Protein AF-A0A2V2C638-F1 (afdb_monomer)

Nearest PDB structures (foldseek):
  8p5d-assembly1_LT0  TM=4.683E-01  e=2.361E-01  Spraguea lophii 42_110
  7uqb-assembly1_T  TM=4.608E-01  e=2.856E-01  Saccharomyces cerevisiae BY4741
  6xiq-assembly1_T  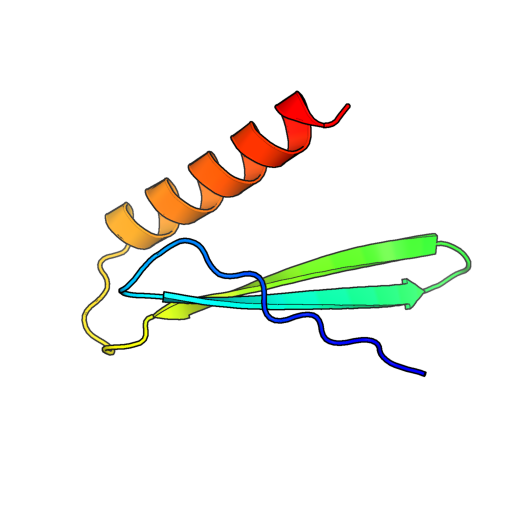TM=4.424E-01  e=1.014E+00  Saccharomyces cerevisiae
  6xu6-assembly1_CT  TM=4.238E-01  e=1.911E+00  Drosophila melanogaster
  8tpu-assembly1_AV  TM=4.424E-01  e=3.380E+00  Plasmodium falciparum 3D7

Solvent-accessible surface area (backbone atoms only — not comparable to full-atom values): 3767 Å² total; per-residue (Å²): 136,78,64,72,55,77,60,88,86,53,99,64,44,46,45,45,38,36,65,43,80,53,95,94,38,81,40,82,46,76,47,79,40,62,71,52,97,79,67,51,72,66,59,53,48,52,53,52,52,52,53,54,54,54,57,61,71,77,103

Radius of gyration: 12.87 Å; Cα contacts (8 Å, |Δi|>4): 59; chains: 1; bounding box: 28×18×36 Å

Foldseek 3Di:
DWDWDFDDDDPQKTWTWTWDADPNDTDIDIDIGGPDNPDDPVNVVVVVVVVVVVVVVVD

Structure (mmCIF, N/CA/C/O backbone):
data_AF-A0A2V2C638-F1
#
_entry.id   AF-A0A2V2C638-F1
#
loop_
_atom_site.group_PDB
_atom_site.id
_atom_site.type_symbol
_atom_site.label_atom_id
_atom_site.label_alt_id
_atom_site.label_comp_id
_atom_site.label_asym_id
_atom_site.label_entity_id
_atom_site.label_seq_id
_atom_site.pdbx_PDB_ins_code
_atom_site.Cartn_x
_atom_site.Cartn_y
_atom_site.Cartn_z
_atom_site.occupancy
_atom_site.B_iso_or_equiv
_atom_site.auth_seq_id
_atom_site.auth_comp_id
_atom_site.auth_asym_id
_atom_site.auth_atom_id
_atom_site.pdbx_PDB_model_num
ATOM 1 N N . MET A 1 1 ? 3.288 -9.972 15.927 1.00 40.66 1 MET A N 1
ATOM 2 C CA . MET A 1 1 ? 2.975 -11.125 15.056 1.00 40.66 1 MET A CA 1
ATOM 3 C C . MET A 1 1 ? 2.421 -10.560 13.761 1.00 40.66 1 MET A C 1
ATOM 5 O O . MET A 1 1 ? 1.347 -9.975 13.775 1.00 40.66 1 MET A O 1
ATOM 9 N N . ASN A 1 2 ? 3.204 -10.601 12.685 1.00 45.09 2 ASN A N 1
ATOM 10 C CA . ASN A 1 2 ? 2.880 -9.907 11.439 1.00 45.09 2 ASN A CA 1
ATOM 11 C C . ASN A 1 2 ? 2.324 -10.963 10.482 1.00 45.09 2 ASN A C 1
ATOM 13 O O . ASN A 1 2 ? 3.089 -11.771 9.962 1.00 45.09 2 ASN A O 1
ATOM 17 N N . GLN A 1 3 ? 1.002 -11.017 10.314 1.00 45.31 3 GLN A N 1
ATOM 18 C CA . GLN A 1 3 ? 0.392 -11.940 9.358 1.00 45.31 3 GLN A CA 1
ATOM 19 C C . GLN A 1 3 ? 0.495 -11.347 7.951 1.00 45.31 3 GLN A C 1
ATOM 21 O O . GLN A 1 3 ? -0.084 -10.297 7.666 1.00 45.31 3 GLN A O 1
ATOM 26 N N . THR A 1 4 ? 1.256 -12.016 7.088 1.00 45.78 4 THR A N 1
ATOM 27 C CA . THR A 1 4 ? 1.414 -11.664 5.675 1.00 45.78 4 THR A CA 1
ATOM 28 C C . THR A 1 4 ? 0.583 -12.650 4.870 1.00 45.78 4 THR A C 1
ATOM 30 O O . THR A 1 4 ? 0.937 -13.823 4.787 1.00 45.78 4 THR A O 1
ATOM 33 N N . THR A 1 5 ? -0.531 -12.200 4.295 1.00 53.38 5 THR A N 1
ATOM 34 C CA . THR A 1 5 ? -1.393 -13.076 3.484 1.00 53.38 5 THR A CA 1
ATOM 35 C C . THR A 1 5 ? -1.215 -12.699 2.019 1.00 53.38 5 THR A C 1
ATOM 37 O O . THR A 1 5 ? -1.551 -11.590 1.602 1.00 53.38 5 THR A O 1
ATOM 40 N N . LYS A 1 6 ? -0.626 -13.605 1.234 1.00 46.97 6 LYS A N 1
ATOM 41 C CA . LYS A 1 6 ? -0.420 -13.449 -0.212 1.00 46.97 6 LYS A CA 1
ATOM 42 C C . LYS A 1 6 ? -1.761 -13.678 -0.916 1.00 46.97 6 LYS A C 1
ATOM 44 O O . LYS A 1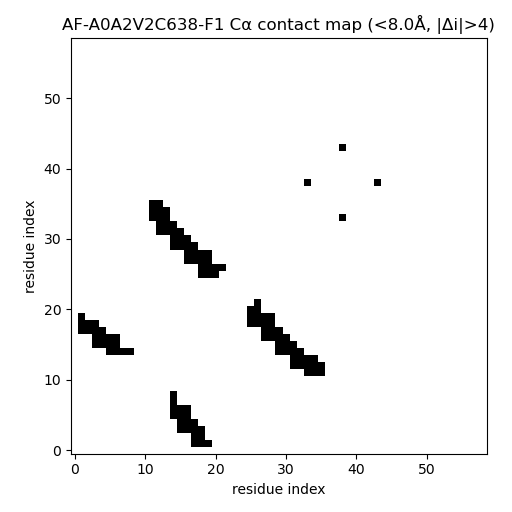 6 ? -2.141 -14.820 -1.147 1.00 46.97 6 LYS A O 1
ATOM 49 N N . SER A 1 7 ? -2.494 -12.607 -1.219 1.00 48.78 7 SER A N 1
ATOM 50 C CA . SER A 1 7 ? -3.767 -12.711 -1.944 1.00 48.78 7 SER A CA 1
ATOM 51 C C . SER A 1 7 ? -3.521 -12.737 -3.454 1.00 48.78 7 SER A C 1
ATOM 53 O O . SER A 1 7 ? -2.922 -11.819 -4.019 1.00 48.78 7 SER A O 1
ATOM 55 N N . ALA A 1 8 ? -3.945 -13.825 -4.093 1.00 57.12 8 ALA A N 1
ATOM 56 C CA . ALA A 1 8 ? -3.841 -14.048 -5.526 1.00 57.12 8 ALA A CA 1
ATOM 57 C C . ALA A 1 8 ? -4.974 -13.321 -6.267 1.00 57.12 8 ALA A C 1
ATOM 59 O O . ALA A 1 8 ? -6.127 -13.708 -6.126 1.00 57.12 8 ALA A O 1
ATOM 60 N N . ALA A 1 9 ? -4.647 -12.299 -7.064 1.00 53.84 9 ALA A N 1
ATOM 61 C CA . ALA A 1 9 ? -5.454 -11.843 -8.205 1.00 53.84 9 ALA A CA 1
ATOM 62 C C . ALA A 1 9 ? -4.696 -10.748 -8.975 1.00 53.84 9 ALA A C 1
ATOM 64 O O . ALA A 1 9 ? -4.855 -9.571 -8.673 1.00 53.84 9 ALA A O 1
ATOM 65 N N . CYS A 1 10 ? -3.816 -11.181 -9.883 1.00 51.34 10 CYS A N 1
ATOM 66 C CA . CYS A 1 10 ? -3.278 -10.511 -11.081 1.00 51.34 10 CYS A CA 1
ATOM 67 C C . CYS A 1 10 ? -2.022 -11.313 -11.488 1.00 51.34 10 CYS A C 1
ATOM 69 O O . CYS A 1 10 ? -1.066 -11.371 -10.708 1.00 51.34 10 CYS A O 1
ATOM 71 N N . PRO A 1 11 ? -2.000 -11.994 -12.648 1.00 59.44 11 PRO A N 1
ATOM 72 C CA . PRO A 1 11 ? -0.862 -12.829 -13.037 1.00 59.44 11 PRO A CA 1
ATOM 73 C C . PRO A 1 11 ? 0.449 -12.035 -13.146 1.00 59.44 11 PRO A C 1
ATOM 75 O O . PRO A 1 11 ? 1.497 -12.611 -12.863 1.00 59.44 11 PRO A O 1
ATOM 78 N N . ASP A 1 12 ? 0.387 -10.723 -13.386 1.00 63.41 12 ASP A N 1
ATOM 79 C CA . ASP A 1 12 ? 1.541 -9.841 -13.628 1.00 63.41 12 ASP A CA 1
ATOM 80 C C . ASP A 1 12 ? 2.004 -9.013 -12.416 1.00 63.41 12 ASP A C 1
ATOM 82 O O . ASP A 1 12 ? 2.959 -8.237 -12.509 1.00 63.41 12 ASP A O 1
ATOM 86 N N . SER A 1 13 ? 1.363 -9.159 -11.251 1.00 67.75 13 SER A N 1
ATOM 87 C CA . SER A 1 13 ? 1.736 -8.407 -10.046 1.00 67.75 13 SER A CA 1
ATOM 88 C C . SER A 1 13 ? 1.756 -9.265 -8.782 1.00 67.75 13 SER A C 1
ATOM 90 O O . SER A 1 13 ? 1.063 -10.275 -8.642 1.00 67.75 13 SER A O 1
ATOM 92 N N . VAL A 1 14 ? 2.633 -8.892 -7.854 1.00 75.19 14 VAL A N 1
ATOM 93 C CA . VAL A 1 14 ? 2.705 -9.436 -6.500 1.00 75.19 14 VAL A CA 1
ATOM 94 C C . VAL A 1 14 ? 2.008 -8.453 -5.576 1.00 75.19 14 VAL A C 1
ATOM 96 O O . VAL A 1 14 ? 2.468 -7.328 -5.385 1.00 75.19 14 VAL A O 1
ATOM 99 N N . ARG A 1 15 ? 0.900 -8.888 -4.982 1.00 76.75 15 ARG A N 1
ATOM 100 C CA . ARG A 1 15 ? 0.194 -8.141 -3.944 1.00 76.75 15 ARG A CA 1
ATOM 101 C C . ARG A 1 15 ? 0.602 -8.681 -2.580 1.00 76.75 15 ARG A C 1
ATOM 103 O O . ARG A 1 15 ? 0.488 -9.879 -2.317 1.00 76.75 15 ARG A O 1
ATOM 110 N N . VAL A 1 16 ? 1.081 -7.794 -1.721 1.00 81.00 16 VAL A N 1
ATOM 111 C CA . VAL A 1 16 ? 1.430 -8.093 -0.332 1.00 81.00 16 VAL A CA 1
ATOM 112 C C . VAL A 1 16 ? 0.515 -7.273 0.556 1.00 81.00 16 VAL A C 1
ATOM 114 O O . VAL A 1 16 ? 0.540 -6.044 0.514 1.00 81.00 16 VAL A O 1
ATOM 117 N N . GLU A 1 17 ? -0.294 -7.952 1.361 1.00 84.81 17 GLU A N 1
ATOM 118 C CA . GLU A 1 17 ? -1.117 -7.303 2.375 1.00 84.81 17 GLU A CA 1
ATOM 119 C C . GLU A 1 17 ? -0.599 -7.618 3.767 1.00 84.81 17 GLU A C 1
ATOM 121 O O . GLU A 1 17 ? -0.269 -8.767 4.081 1.00 84.81 17 GLU A O 1
ATOM 126 N N . ARG A 1 18 ? -0.568 -6.587 4.610 1.00 87.31 18 ARG A N 1
ATOM 127 C CA . ARG A 1 18 ? -0.260 -6.726 6.029 1.00 87.31 18 ARG A CA 1
ATOM 128 C C . ARG A 1 18 ? -1.115 -5.792 6.872 1.00 87.31 18 ARG A C 1
ATOM 130 O O . ARG A 1 18 ? -1.476 -4.693 6.447 1.00 87.31 18 ARG A O 1
ATOM 137 N N . ILE A 1 19 ? -1.391 -6.227 8.094 1.00 89.88 19 ILE A N 1
ATOM 138 C CA . ILE A 1 19 ? -1.992 -5.388 9.128 1.00 89.88 19 ILE A CA 1
ATOM 139 C C . ILE A 1 19 ? -0.868 -4.827 9.988 1.00 89.88 19 ILE A C 1
ATOM 141 O O . ILE A 1 19 ? -0.092 -5.583 10.570 1.00 89.88 19 ILE A O 1
ATOM 145 N N . GLN A 1 20 ? -0.779 -3.506 10.067 1.00 89.94 20 GLN A N 1
ATOM 146 C CA . GLN A 1 20 ? 0.134 -2.805 10.956 1.00 89.94 20 GLN A CA 1
ATOM 147 C C . GLN A 1 20 ? -0.671 -2.119 12.053 1.00 89.94 20 GLN A C 1
ATOM 149 O O . GLN A 1 20 ? -1.603 -1.378 11.762 1.00 89.94 20 GLN A O 1
ATOM 154 N N . ILE A 1 21 ? -0.312 -2.348 13.313 1.00 91.25 21 ILE A N 1
ATOM 155 C CA . ILE A 1 21 ? -0.931 -1.647 14.439 1.00 91.25 21 ILE A CA 1
ATOM 156 C C . ILE A 1 21 ? -0.084 -0.415 14.759 1.00 91.25 21 ILE A C 1
ATOM 158 O O . ILE A 1 21 ? 1.125 -0.531 14.944 1.00 91.25 21 ILE A O 1
ATOM 162 N N . SER A 1 22 ? -0.704 0.762 14.793 1.00 90.56 22 SER A N 1
ATOM 163 C CA . SER A 1 22 ? -0.047 2.024 15.147 1.00 90.56 22 SER A CA 1
ATOM 164 C C . SER A 1 22 ? -1.013 2.907 15.929 1.00 90.56 22 SER A C 1
ATOM 166 O O . SER A 1 22 ? -2.153 3.080 15.502 1.00 90.56 22 SER A O 1
ATOM 168 N N . TYR A 1 23 ? -0.589 3.425 17.088 1.00 91.75 23 TYR A N 1
ATOM 169 C CA . TYR A 1 23 ? -1.417 4.247 17.989 1.00 91.75 23 TYR A CA 1
ATOM 170 C C . TYR A 1 23 ? -2.818 3.659 18.266 1.00 91.75 23 TYR A C 1
ATOM 172 O O . TYR A 1 23 ? -3.825 4.359 18.214 1.00 91.75 23 TYR A O 1
ATOM 180 N N . GLY A 1 24 ? -2.904 2.343 18.487 1.00 90.69 24 GLY A N 1
ATOM 181 C CA . GLY A 1 24 ? -4.179 1.654 18.732 1.00 90.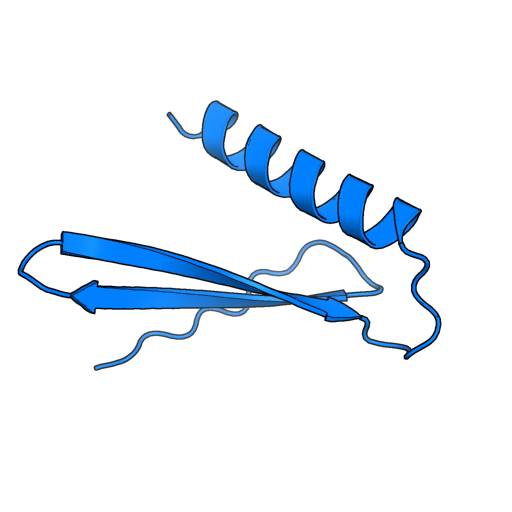69 24 GLY A CA 1
ATOM 182 C C . GLY A 1 24 ? -5.082 1.494 17.500 1.00 90.69 24 GLY A C 1
ATOM 183 O O . GLY A 1 24 ? -6.193 0.987 17.623 1.00 90.69 24 GLY A O 1
ATOM 184 N N . ARG A 1 25 ? -4.628 1.883 16.303 1.00 90.50 25 ARG A N 1
ATOM 185 C CA . ARG A 1 25 ? -5.353 1.688 15.041 1.00 90.50 25 ARG A CA 1
ATOM 186 C C . ARG A 1 25 ? -4.746 0.553 14.231 1.00 90.50 25 ARG A C 1
ATOM 188 O O . ARG A 1 25 ? -3.530 0.482 14.059 1.00 90.50 25 ARG A O 1
ATOM 195 N N . ALA A 1 26 ? -5.606 -0.302 13.686 1.00 89.88 26 ALA A N 1
ATOM 196 C CA . ALA A 1 26 ? -5.218 -1.303 12.703 1.00 89.88 26 ALA A CA 1
ATOM 197 C C . ALA A 1 26 ? -5.201 -0.681 11.302 1.00 89.88 26 ALA A C 1
ATOM 199 O O . ALA A 1 26 ? -6.231 -0.289 10.755 1.00 89.88 26 ALA A O 1
ATOM 200 N N . ILE A 1 27 ? -4.014 -0.593 10.718 1.00 90.19 27 ILE A N 1
ATOM 201 C CA . ILE A 1 27 ? -3.767 -0.040 9.392 1.00 90.19 27 ILE A CA 1
ATOM 202 C C . ILE A 1 27 ? -3.559 -1.203 8.426 1.00 90.19 27 ILE A C 1
ATOM 204 O O . ILE A 1 27 ? -2.625 -1.992 8.569 1.00 90.19 27 ILE A O 1
ATOM 208 N N . ARG A 1 28 ? -4.424 -1.299 7.415 1.00 86.19 28 ARG A N 1
ATOM 209 C CA . ARG A 1 28 ? -4.232 -2.216 6.286 1.00 86.19 28 ARG A CA 1
ATOM 210 C C . ARG A 1 28 ? -3.261 -1.594 5.296 1.00 86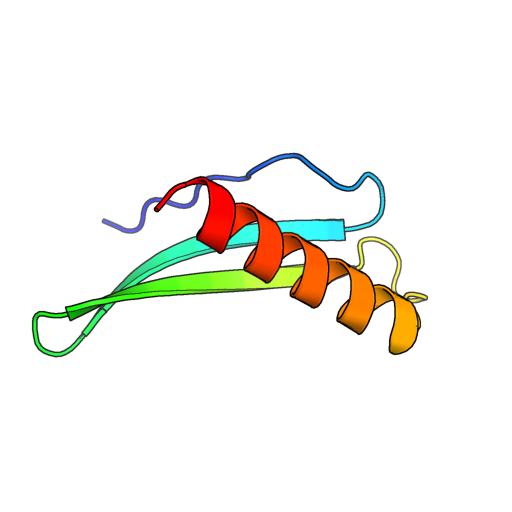.19 28 ARG A C 1
ATOM 212 O O . ARG A 1 28 ? -3.611 -0.630 4.621 1.00 86.19 28 ARG A O 1
ATOM 219 N N . VAL A 1 29 ? -2.062 -2.156 5.207 1.00 84.56 29 VAL A N 1
ATOM 220 C CA . VAL A 1 29 ? -1.049 -1.753 4.229 1.00 84.56 29 VAL A CA 1
ATOM 221 C C . VAL A 1 29 ? -1.080 -2.749 3.079 1.00 84.56 29 VAL A C 1
ATOM 223 O O . VAL A 1 29 ? -0.912 -3.952 3.291 1.00 84.56 29 VAL A O 1
ATOM 226 N N . VAL A 1 30 ? -1.300 -2.239 1.868 1.00 83.06 30 VAL A N 1
ATOM 227 C CA . VAL A 1 30 ? -1.318 -3.028 0.635 1.00 83.06 30 VAL A CA 1
ATOM 228 C C . VAL A 1 30 ? -0.194 -2.537 -0.262 1.00 83.06 30 VAL A C 1
ATOM 230 O O . VAL A 1 30 ? -0.209 -1.397 -0.720 1.00 83.06 30 VAL A O 1
ATOM 233 N N . SER A 1 31 ? 0.787 -3.398 -0.502 1.00 79.25 31 SER A N 1
ATOM 234 C CA . SER A 1 31 ? 1.879 -3.147 -1.437 1.00 79.25 31 SER A CA 1
ATOM 235 C C . SER A 1 31 ? 1.650 -3.942 -2.716 1.00 79.25 31 SER A C 1
ATOM 237 O O . SER A 1 31 ? 1.382 -5.143 -2.670 1.00 79.25 31 SER A O 1
ATOM 239 N N . VAL A 1 32 ? 1.764 -3.269 -3.858 1.00 76.94 32 VAL A N 1
ATOM 240 C CA . VAL A 1 32 ? 1.639 -3.876 -5.184 1.00 76.94 32 VAL A CA 1
ATOM 241 C C . VAL A 1 32 ? 2.976 -3.727 -5.892 1.00 76.94 32 VAL A C 1
ATOM 243 O O . VAL A 1 32 ? 3.426 -2.611 -6.144 1.00 76.94 32 VAL A O 1
ATOM 246 N N . PHE A 1 33 ? 3.609 -4.853 -6.198 1.00 73.62 33 PHE A N 1
ATOM 247 C CA . PHE A 1 33 ? 4.867 -4.904 -6.929 1.00 73.62 33 PHE A CA 1
ATOM 248 C C . PHE A 1 33 ? 4.628 -5.506 -8.315 1.00 73.62 33 PHE A C 1
ATOM 250 O O . PHE A 1 33 ? 3.965 -6.541 -8.415 1.00 73.62 33 PHE A O 1
ATOM 257 N N . PRO A 1 34 ? 5.153 -4.909 -9.391 1.00 71.88 34 PRO A N 1
ATOM 258 C CA . PRO A 1 34 ? 5.132 -5.553 -10.696 1.00 71.88 34 PRO A CA 1
ATOM 259 C C . PRO A 1 34 ? 6.053 -6.779 -10.671 1.00 71.88 34 PRO A C 1
ATOM 261 O O . PRO A 1 34 ? 7.151 -6.711 -10.120 1.00 71.88 34 PRO A O 1
ATOM 264 N N . LYS A 1 35 ? 5.624 -7.911 -11.242 1.00 72.06 35 LYS A N 1
ATOM 265 C CA . LYS A 1 35 ? 6.486 -9.110 -11.332 1.00 72.06 35 LYS A CA 1
ATOM 266 C C . LYS A 1 35 ? 7.620 -8.932 -12.334 1.00 72.06 35 LYS A C 1
ATOM 268 O O . LYS A 1 35 ? 8.714 -9.445 -12.133 1.00 72.06 35 LYS A O 1
ATOM 273 N N . ASN A 1 36 ? 7.350 -8.164 -13.380 1.00 63.56 36 ASN A N 1
ATOM 274 C CA . ASN A 1 36 ? 8.269 -7.882 -14.464 1.00 63.56 36 ASN A CA 1
ATOM 275 C C . ASN A 1 36 ? 8.441 -6.363 -14.411 1.00 63.56 36 ASN A C 1
ATOM 277 O O . ASN A 1 36 ? 7.434 -5.659 -14.442 1.00 63.56 36 ASN A O 1
ATOM 281 N N . GLY A 1 37 ? 9.660 -5.829 -14.298 1.00 62.59 37 GLY A N 1
ATOM 282 C CA . GLY A 1 37 ? 9.921 -4.388 -14.087 1.00 62.59 37 GLY A CA 1
ATOM 283 C C . GLY A 1 37 ? 9.374 -3.419 -15.157 1.00 62.59 37 GLY A C 1
ATOM 284 O O . GLY A 1 37 ? 9.656 -2.230 -15.100 1.00 62.59 37 GLY A O 1
ATOM 285 N N . SER A 1 38 ? 8.582 -3.914 -16.110 1.00 63.34 38 SER A N 1
ATOM 286 C CA . SER A 1 38 ? 8.011 -3.235 -17.272 1.00 63.34 38 SER A CA 1
ATOM 287 C C . SER A 1 38 ? 6.548 -2.795 -17.088 1.00 63.34 38 SER A C 1
ATOM 289 O O . SER A 1 38 ? 5.841 -2.605 -18.073 1.00 63.34 38 SER A O 1
ATOM 291 N N . GLN A 1 39 ? 6.041 -2.663 -15.860 1.00 67.75 39 GLN A N 1
ATOM 292 C CA . GLN A 1 39 ? 4.651 -2.235 -15.674 1.00 67.75 39 GLN A CA 1
ATOM 293 C C . GLN A 1 39 ? 4.527 -0.710 -15.781 1.00 67.75 39 GLN A C 1
ATOM 295 O O . GLN A 1 39 ? 5.157 0.037 -15.019 1.00 67.75 39 GLN A O 1
ATOM 300 N N . THR A 1 40 ? 3.695 -0.259 -16.714 1.00 72.19 40 THR A N 1
ATOM 301 C CA . THR A 1 40 ? 3.445 1.160 -16.986 1.00 72.19 40 THR A CA 1
ATOM 302 C C . THR A 1 40 ? 2.686 1.826 -15.831 1.00 72.19 40 THR A C 1
ATOM 304 O O . THR A 1 40 ? 2.031 1.168 -15.016 1.00 72.19 40 THR A O 1
ATOM 307 N N . ALA A 1 41 ? 2.769 3.157 -15.726 1.00 74.56 41 ALA A N 1
ATOM 308 C CA . ALA A 1 41 ? 2.058 3.914 -14.689 1.00 74.56 41 ALA A CA 1
ATOM 309 C C . ALA A 1 41 ? 0.530 3.718 -14.758 1.00 74.56 41 ALA A C 1
ATOM 311 O O . ALA A 1 41 ? -0.136 3.655 -13.725 1.00 74.56 41 ALA A O 1
ATOM 312 N N . GLU A 1 42 ? -0.011 3.554 -15.966 1.00 74.56 42 GLU A N 1
ATOM 313 C CA . GLU A 1 42 ? -1.434 3.311 -16.208 1.00 74.56 42 GLU A CA 1
ATOM 314 C C . GLU A 1 42 ? -1.889 1.953 -15.656 1.00 74.56 42 GLU A C 1
ATOM 316 O O . GLU A 1 42 ? -2.924 1.853 -14.997 1.00 74.56 42 GLU A O 1
ATOM 321 N N . GLU A 1 43 ? -1.093 0.902 -15.848 1.00 73.50 43 GLU A N 1
ATOM 322 C CA . GLU A 1 43 ? -1.384 -0.419 -15.285 1.00 73.50 43 GLU A CA 1
ATOM 323 C C . GLU A 1 43 ? -1.352 -0.402 -13.756 1.00 73.50 43 GLU A C 1
ATOM 325 O O . GLU A 1 43 ? -2.238 -0.976 -13.121 1.00 73.50 43 GLU A O 1
ATOM 330 N N . LYS A 1 44 ? -0.403 0.326 -13.153 1.00 72.31 44 LYS A N 1
ATOM 331 C CA . LYS A 1 44 ? -0.361 0.523 -11.694 1.00 72.31 44 LYS A CA 1
ATOM 332 C C . LYS A 1 44 ? -1.625 1.222 -11.185 1.00 72.31 44 LYS A C 1
ATOM 334 O O . LYS A 1 44 ? -2.190 0.795 -10.178 1.00 72.31 44 LYS A O 1
ATOM 339 N N . LEU A 1 45 ? -2.093 2.256 -11.890 1.00 79.69 45 LEU A N 1
ATOM 340 C CA . LEU A 1 45 ? -3.309 2.988 -11.530 1.00 79.69 45 LEU A CA 1
ATOM 341 C C . LEU A 1 45 ? -4.560 2.1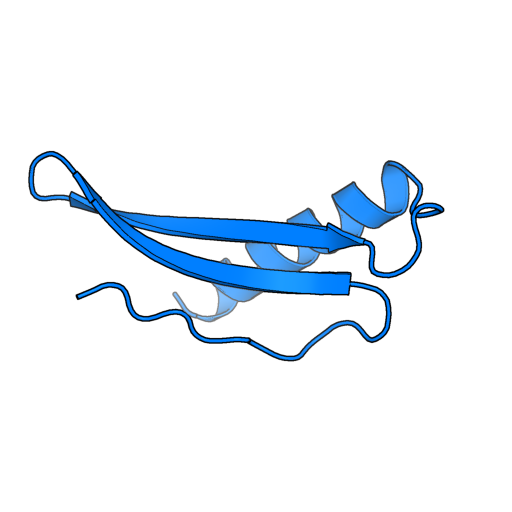07 -11.646 1.00 79.69 45 LEU A C 1
ATOM 343 O O . LEU A 1 45 ? -5.385 2.100 -10.732 1.00 79.69 45 LEU A O 1
ATOM 347 N N . ARG A 1 46 ? -4.679 1.313 -12.718 1.00 78.00 46 ARG A N 1
ATOM 348 C CA . ARG A 1 46 ? -5.782 0.353 -12.891 1.00 78.00 46 ARG A CA 1
ATOM 349 C C . ARG A 1 46 ? -5.827 -0.678 -11.770 1.00 78.00 46 ARG A C 1
ATOM 351 O O . ARG A 1 46 ? -6.904 -0.944 -11.238 1.00 78.00 46 ARG A O 1
ATOM 358 N N . VAL A 1 47 ? -4.675 -1.228 -11.383 1.00 76.81 47 VAL A N 1
ATOM 359 C CA . VAL A 1 47 ? -4.605 -2.181 -10.269 1.00 76.81 47 VAL A CA 1
ATOM 360 C C . VAL A 1 47 ? -5.056 -1.505 -8.976 1.00 76.81 47 VAL A C 1
ATOM 362 O O . VAL A 1 47 ? -5.948 -2.030 -8.317 1.00 76.81 47 VAL A O 1
ATOM 365 N N . LEU A 1 48 ? -4.529 -0.321 -8.644 1.00 77.31 48 LEU A N 1
ATOM 366 C CA . LEU A 1 48 ? -4.938 0.428 -7.447 1.00 77.31 48 LEU A CA 1
ATOM 367 C C . LEU A 1 48 ? -6.450 0.707 -7.418 1.00 77.31 48 LEU A C 1
ATOM 369 O O . LEU A 1 48 ? -7.096 0.453 -6.400 1.00 77.31 48 LEU A O 1
ATOM 373 N N . ALA A 1 49 ? -7.028 1.149 -8.536 1.00 80.56 49 ALA A N 1
ATOM 374 C CA . ALA A 1 49 ? -8.463 1.402 -8.651 1.00 80.56 49 ALA A CA 1
ATOM 375 C C . ALA A 1 49 ? -9.302 0.123 -8.469 1.00 80.56 49 ALA A C 1
ATOM 377 O O . ALA A 1 49 ? -10.330 0.144 -7.790 1.00 80.56 49 ALA A O 1
ATOM 378 N N . ALA A 1 50 ? -8.854 -1.012 -9.014 1.00 77.75 50 ALA A N 1
ATOM 379 C CA . ALA A 1 50 ? -9.521 -2.297 -8.814 1.00 77.75 50 ALA A CA 1
ATOM 380 C C . ALA A 1 50 ? -9.491 -2.741 -7.339 1.00 77.75 50 ALA A C 1
ATOM 382 O O . ALA A 1 50 ? -10.472 -3.301 -6.844 1.00 77.75 50 ALA A O 1
ATOM 383 N N . LEU A 1 51 ? -8.401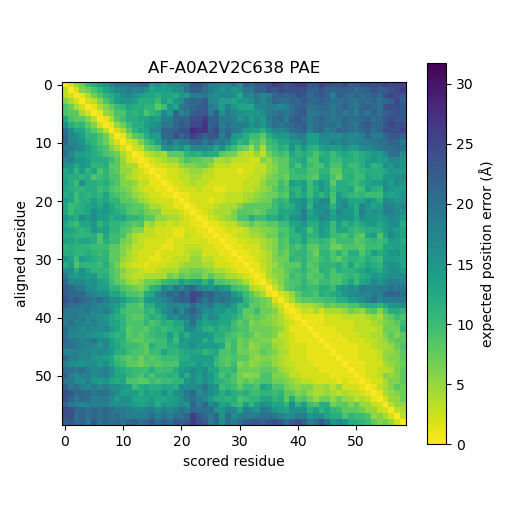 -2.461 -6.614 1.00 74.25 51 LEU A N 1
ATOM 384 C CA . LEU A 1 51 ? -8.300 -2.764 -5.181 1.00 74.25 51 LEU A CA 1
ATOM 385 C C . LEU A 1 51 ? -9.235 -1.893 -4.335 1.00 74.25 51 LEU A C 1
ATOM 387 O O . LEU A 1 51 ? -9.899 -2.401 -3.429 1.00 74.25 51 LEU A O 1
ATOM 391 N N . GLU A 1 52 ? -9.314 -0.601 -4.649 1.00 78.44 52 GLU A N 1
ATOM 392 C CA . GLU A 1 52 ? -10.277 0.338 -4.061 1.00 78.44 52 GLU A CA 1
ATOM 393 C C . GLU A 1 52 ? -11.725 -0.122 -4.293 1.00 78.44 52 GLU A C 1
ATOM 395 O O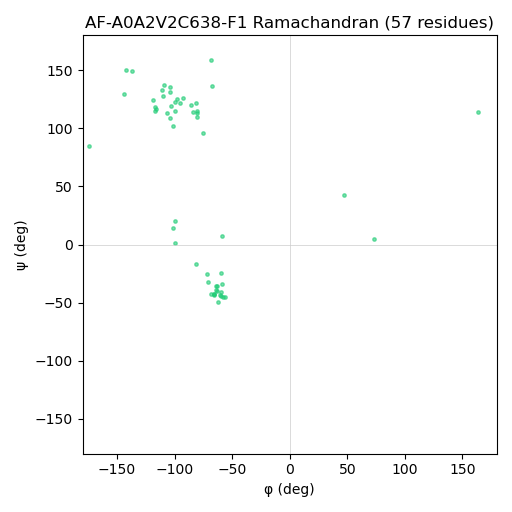 . GLU A 1 52 ? -12.537 -0.145 -3.363 1.00 78.44 52 GLU A O 1
ATOM 400 N N . LEU A 1 53 ? -12.047 -0.556 -5.515 1.00 74.31 53 LEU A N 1
ATOM 401 C CA . LEU A 1 53 ? -13.380 -1.044 -5.866 1.00 74.31 53 LEU A CA 1
ATOM 402 C C . LEU A 1 53 ? -13.737 -2.339 -5.119 1.00 74.31 53 LEU A C 1
ATOM 404 O O .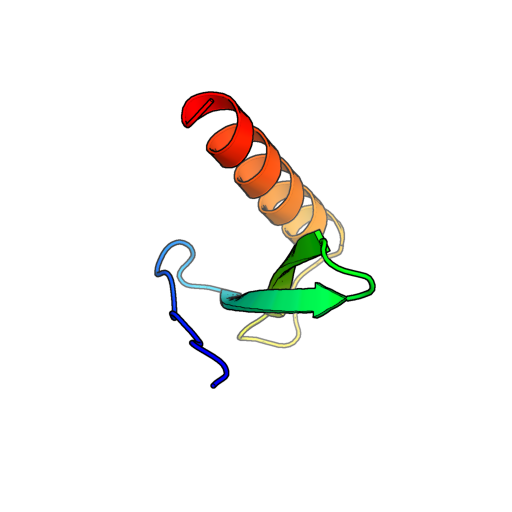 LEU A 1 53 ? -14.847 -2.457 -4.598 1.00 74.31 53 LEU A O 1
ATOM 408 N N . GLN A 1 54 ? -12.802 -3.291 -5.004 1.00 65.25 54 GLN A N 1
ATOM 409 C CA . GLN A 1 54 ? -12.998 -4.501 -4.193 1.00 65.25 54 GLN A CA 1
ATOM 410 C C . GLN A 1 54 ? -13.262 -4.161 -2.724 1.00 65.25 54 GLN A C 1
ATOM 412 O O . GLN A 1 54 ? -14.136 -4.764 -2.106 1.00 65.25 54 GLN A O 1
ATOM 417 N N . ARG A 1 55 ? -12.550 -3.173 -2.172 1.00 64.19 55 ARG A N 1
ATOM 418 C CA . ARG A 1 55 ? -12.726 -2.741 -0.782 1.00 64.19 55 ARG A CA 1
ATOM 419 C C . ARG A 1 55 ? -14.123 -2.171 -0.518 1.00 64.19 55 ARG A C 1
ATOM 421 O O . ARG A 1 55 ? -14.658 -2.403 0.561 1.00 64.19 55 ARG A O 1
ATOM 428 N N . LYS A 1 56 ? -14.716 -1.469 -1.490 1.00 61.72 56 LYS A N 1
ATOM 429 C CA . LYS A 1 56 ? -16.094 -0.948 -1.404 1.00 61.72 56 LYS A CA 1
ATOM 430 C C . LYS A 1 56 ? -17.162 -2.037 -1.498 1.00 61.72 56 LYS A C 1
ATOM 432 O O . LYS A 1 56 ? -18.256 -1.840 -0.996 1.00 61.72 56 LYS A O 1
ATOM 437 N N . LYS A 1 57 ? -16.857 -3.169 -2.136 1.00 58.12 57 LYS A N 1
ATOM 438 C CA . LYS A 1 57 ? -17.797 -4.289 -2.300 1.00 58.12 57 LYS A CA 1
ATOM 439 C C . LYS A 1 57 ? -17.872 -5.202 -1.069 1.00 58.12 57 LYS A C 1
ATOM 441 O O . LYS A 1 57 ? -18.798 -5.991 -0.955 1.00 58.12 57 LYS A O 1
ATOM 446 N N . SER A 1 58 ? -16.886 -5.108 -0.177 1.00 50.44 58 SER A N 1
ATOM 447 C CA . SER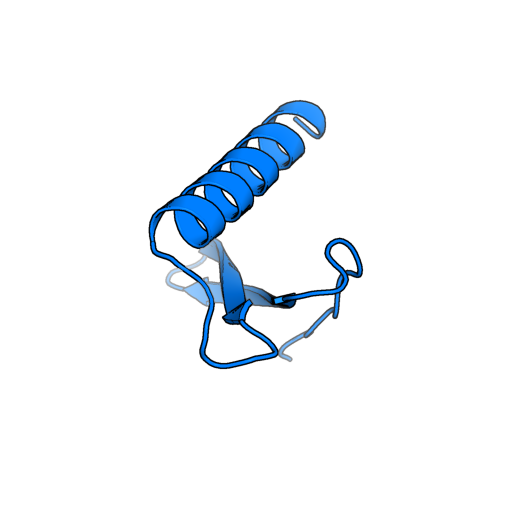 A 1 58 ? -16.815 -5.832 1.099 1.00 50.44 58 SER A CA 1
ATOM 448 C C . SER A 1 58 ? -17.201 -4.974 2.314 1.00 50.44 58 SER A C 1
ATOM 450 O O . SER A 1 58 ? -16.843 -5.337 3.433 1.00 50.44 58 SER A O 1
ATOM 452 N N . ALA A 1 59 ? -17.827 -3.815 2.087 1.00 46.47 59 ALA A N 1
ATOM 453 C CA . ALA A 1 59 ? -18.358 -2.928 3.121 1.00 46.47 59 ALA A CA 1
ATOM 454 C C . ALA A 1 59 ? -19.880 -3.067 3.204 1.00 46.47 59 ALA A C 1
ATOM 456 O O . ALA A 1 59 ? -20.496 -3.259 2.131 1.00 46.47 59 ALA A O 1
#

Sequence (59 aa):
MNQTTKSAACPDSVRVERIQISYGRAIRVVSVFPKNGSQTAEEKLRVLAALELQRKKSA

Secondary structure (DSSP, 8-state):
---EE-----TTEEEEEEEEEETTEEEEEEEEEESSTT--HHHHHHHHHHHHHHHHHT-

pLDDT: mean 71.08, std 14.29, range [40.66, 91.75]

Mean predicted aligned error: 11.07 Å